Protein AF-A0A7Y5DIJ7-F1 (afdb_monomer_lite)

Structure (mmCIF, N/CA/C/O backbone):
data_AF-A0A7Y5DIJ7-F1
#
_entry.id   AF-A0A7Y5DIJ7-F1
#
loop_
_atom_site.group_PDB
_atom_site.id
_atom_site.type_symbol
_atom_site.label_atom_id
_atom_site.label_alt_id
_atom_site.label_comp_id
_atom_site.label_asym_id
_atom_site.label_entity_id
_atom_site.label_seq_id
_atom_site.pdbx_PDB_ins_code
_atom_site.Cartn_x
_atom_site.Cartn_y
_atom_site.Cartn_z
_atom_site.occupancy
_atom_site.B_iso_or_equiv
_atom_site.auth_seq_id
_atom_site.auth_com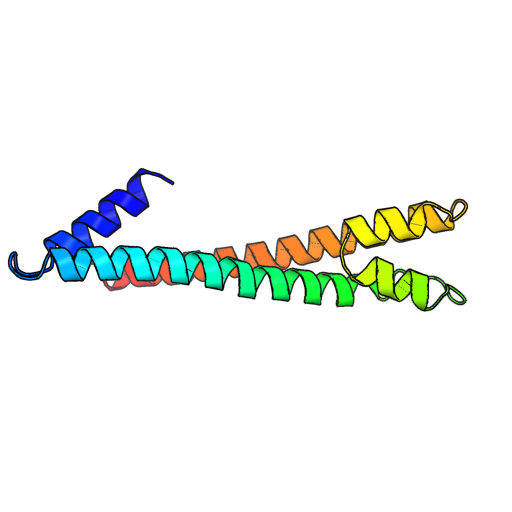p_id
_atom_site.auth_asym_id
_atom_site.auth_atom_id
_atom_site.pdbx_PDB_model_num
ATOM 1 N N . MET A 1 1 ? -7.142 13.620 12.202 1.00 52.19 1 MET A N 1
ATOM 2 C CA . MET A 1 1 ? -7.114 12.289 12.848 1.00 52.19 1 MET A CA 1
ATOM 3 C C . MET A 1 1 ? -7.395 12.337 14.356 1.00 52.19 1 MET A C 1
ATOM 5 O O . MET A 1 1 ? -8.026 11.411 14.838 1.00 52.19 1 MET A O 1
ATOM 9 N N . ALA A 1 2 ? -7.033 13.404 15.089 1.00 57.38 2 ALA A N 1
ATOM 10 C CA . ALA A 1 2 ? -7.174 13.476 16.554 1.00 57.38 2 ALA A CA 1
ATOM 11 C C . ALA A 1 2 ? -8.593 13.288 17.160 1.00 57.38 2 ALA A C 1
ATOM 13 O O . ALA A 1 2 ? -8.702 12.512 18.102 1.00 57.38 2 ALA A O 1
ATOM 14 N N . PRO A 1 3 ? -9.694 13.900 16.669 1.00 72.50 3 PRO A N 1
ATOM 15 C CA . PRO A 1 3 ? -10.961 13.832 17.410 1.00 72.50 3 PRO A CA 1
ATOM 16 C C . PRO A 1 3 ? -11.636 12.452 17.365 1.00 72.50 3 PRO A C 1
ATOM 18 O O . PRO A 1 3 ? -12.276 12.061 18.331 1.00 72.50 3 PRO A O 1
ATOM 21 N N . ILE A 1 4 ? -11.481 11.683 16.280 1.00 77.88 4 ILE A N 1
ATOM 22 C CA . ILE A 1 4 ? -12.173 10.389 16.123 1.00 77.88 4 ILE A CA 1
ATOM 23 C C . ILE A 1 4 ? -11.591 9.327 17.059 1.00 77.88 4 ILE A C 1
ATOM 25 O O . ILE A 1 4 ? -12.348 8.611 17.706 1.00 77.88 4 ILE A O 1
ATOM 29 N N . PHE A 1 5 ? -10.261 9.230 17.143 1.00 78.69 5 PHE A N 1
ATOM 30 C CA . PHE A 1 5 ? -9.598 8.225 17.979 1.00 78.69 5 PHE A CA 1
ATOM 31 C C . PHE A 1 5 ? -9.879 8.451 19.466 1.00 78.69 5 PHE A C 1
ATOM 33 O O . PHE A 1 5 ? -10.215 7.506 20.180 1.00 78.69 5 PHE A O 1
ATOM 40 N N . THR A 1 6 ? -9.798 9.705 19.916 1.00 83.44 6 THR A N 1
ATOM 41 C CA . THR A 1 6 ? -10.089 10.076 21.305 1.00 83.44 6 THR A CA 1
ATOM 42 C C . THR A 1 6 ? -11.545 9.787 21.659 1.00 83.44 6 THR A C 1
ATOM 44 O O . THR A 1 6 ? -11.795 9.048 22.605 1.00 83.44 6 THR A O 1
ATOM 47 N N . VAL A 1 7 ? -12.499 10.261 20.851 1.00 85.00 7 VAL A N 1
ATOM 48 C CA . VAL A 1 7 ? -13.935 10.054 21.107 1.00 85.00 7 VAL A CA 1
ATOM 49 C C . VAL A 1 7 ? -14.311 8.567 21.065 1.00 85.00 7 VAL A C 1
ATOM 51 O O . VAL A 1 7 ? -15.089 8.103 21.894 1.00 85.00 7 VAL A O 1
ATOM 54 N N . ALA A 1 8 ? -13.738 7.784 20.144 1.00 84.56 8 ALA A N 1
ATOM 55 C CA . ALA A 1 8 ? -13.967 6.339 20.093 1.00 84.56 8 ALA A CA 1
ATOM 56 C C . ALA A 1 8 ? -13.439 5.628 21.347 1.00 84.56 8 ALA A C 1
ATOM 58 O O . ALA A 1 8 ? -14.136 4.791 21.918 1.00 84.56 8 ALA A O 1
ATOM 59 N N . THR A 1 9 ? -12.238 5.989 21.798 1.00 86.94 9 THR A N 1
ATOM 60 C CA . THR A 1 9 ? -11.614 5.396 22.988 1.00 86.94 9 THR A CA 1
ATOM 61 C C . THR A 1 9 ? -12.410 5.736 24.248 1.00 86.94 9 THR A C 1
ATOM 63 O O . THR A 1 9 ? -12.688 4.850 25.054 1.00 86.94 9 THR A O 1
ATOM 66 N N . GLU A 1 10 ? -12.859 6.985 24.389 1.00 87.38 10 GLU A N 1
ATOM 67 C CA . GLU A 1 10 ? -13.734 7.414 25.485 1.00 87.38 10 GLU A CA 1
ATOM 68 C C . GLU A 1 10 ? -15.067 6.658 25.489 1.00 87.38 10 GLU A C 1
ATOM 70 O O . GLU A 1 10 ? -15.500 6.200 26.544 1.00 87.38 10 GLU A O 1
ATOM 75 N N . MET A 1 11 ? -15.694 6.457 24.323 1.00 86.50 11 MET A N 1
ATOM 76 C CA . MET A 1 11 ? -16.921 5.657 24.224 1.00 86.50 11 MET A CA 1
ATOM 77 C C . MET A 1 11 ? -16.695 4.191 24.615 1.00 86.50 11 MET A C 1
ATOM 79 O O . MET A 1 11 ? -17.530 3.614 25.310 1.00 86.50 11 MET A O 1
ATOM 83 N N . ILE A 1 12 ? -15.576 3.583 24.202 1.00 87.00 12 ILE A N 1
ATOM 84 C CA . ILE A 1 12 ? -15.240 2.195 24.555 1.00 87.00 12 ILE A CA 1
ATOM 85 C C . ILE A 1 12 ? -15.050 2.071 26.069 1.00 87.00 12 ILE A C 1
ATOM 87 O O . ILE A 1 12 ? -15.721 1.255 26.703 1.00 87.00 12 ILE A O 1
ATOM 91 N N . ILE A 1 13 ? -14.188 2.904 26.658 1.00 90.06 13 ILE A N 1
ATOM 92 C CA . ILE A 1 13 ? -13.879 2.861 28.094 1.00 90.06 13 ILE A CA 1
ATOM 93 C C . ILE A 1 13 ? -15.121 3.210 28.925 1.00 90.06 13 ILE A C 1
ATOM 95 O O . ILE A 1 13 ? -15.430 2.504 29.882 1.00 90.06 13 ILE A O 1
ATOM 99 N N . GLY A 1 14 ? -15.869 4.245 28.532 1.00 86.38 14 GLY A N 1
ATOM 100 C CA . GLY A 1 14 ? -17.074 4.704 29.227 1.00 86.38 14 GLY A CA 1
ATOM 101 C C . GLY A 1 14 ? -18.258 3.735 29.159 1.00 86.38 14 GLY A C 1
ATOM 102 O O . GLY A 1 14 ? -19.176 3.838 29.968 1.00 86.38 14 GLY A O 1
ATOM 103 N N . SER A 1 15 ? -18.245 2.777 28.226 1.00 86.62 15 SER A N 1
ATOM 104 C CA . SER A 1 15 ? -19.269 1.727 28.126 1.00 86.62 15 SER A CA 1
ATOM 105 C C . SER A 1 15 ? -19.026 0.524 29.051 1.00 86.62 15 SER A C 1
ATOM 107 O O . SER A 1 15 ? -19.931 -0.292 29.244 1.00 86.62 15 SER A O 1
ATOM 109 N N . ALA A 1 16 ? -17.826 0.399 29.629 1.00 88.38 16 ALA A N 1
ATOM 110 C CA . ALA A 1 16 ? -17.462 -0.691 30.530 1.00 88.38 16 ALA A CA 1
ATOM 111 C C . ALA A 1 16 ? -17.736 -0.329 32.008 1.00 8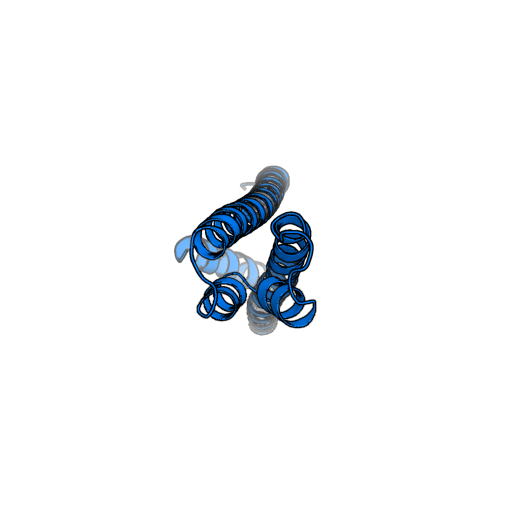8.38 16 ALA A C 1
ATOM 113 O O . ALA A 1 16 ? -17.605 0.835 32.388 1.00 88.38 16 ALA A O 1
ATOM 114 N N . PRO A 1 17 ? -18.065 -1.309 32.880 1.00 88.81 17 PRO A N 1
ATOM 115 C CA . PRO A 1 17 ? -18.114 -1.084 34.326 1.00 88.81 17 PRO A CA 1
ATOM 116 C C . PRO A 1 17 ? -16.781 -0.520 34.854 1.00 88.81 17 PRO A C 1
ATOM 118 O O . PRO A 1 17 ? -15.729 -0.931 34.344 1.00 88.81 17 PRO A O 1
ATOM 121 N N . PRO A 1 18 ? -16.783 0.352 35.883 1.00 86.00 18 PRO A N 1
ATOM 122 C CA . PRO A 1 18 ? -15.571 1.002 36.392 1.00 86.00 18 PRO A CA 1
ATOM 123 C C . PRO A 1 18 ? -14.454 0.019 36.755 1.00 86.00 18 PRO A C 1
ATOM 125 O O . PRO A 1 18 ? -13.282 0.272 36.484 1.00 86.00 18 PRO A O 1
ATOM 128 N N . GLU A 1 19 ? -14.814 -1.150 37.287 1.00 91.94 19 GLU A N 1
ATOM 129 C CA . GLU A 1 19 ? -13.872 -2.190 37.706 1.00 91.94 19 GLU A CA 1
ATOM 130 C C . GLU A 1 19 ? -13.155 -2.859 36.517 1.00 91.94 19 GLU A C 1
ATOM 132 O O . GLU A 1 19 ? -12.151 -3.542 36.705 1.00 91.94 19 GLU A O 1
ATOM 137 N N . ARG A 1 20 ? -13.658 -2.679 35.284 1.00 90.50 20 ARG A N 1
ATOM 138 C CA . ARG A 1 20 ? -13.115 -3.248 34.035 1.00 90.50 20 ARG A CA 1
ATOM 139 C C . ARG A 1 20 ? -12.624 -2.198 33.037 1.00 90.50 20 ARG A C 1
ATOM 141 O O . ARG A 1 20 ? -12.176 -2.571 31.952 1.00 90.50 20 ARG A O 1
ATOM 148 N N . ALA A 1 21 ? -12.660 -0.913 33.387 1.00 89.25 21 ALA A N 1
ATOM 149 C CA . ALA A 1 21 ? -12.231 0.177 32.509 1.00 89.25 21 ALA A CA 1
ATOM 150 C C . ALA A 1 21 ? -10.777 0.003 32.026 1.00 89.25 21 ALA A C 1
ATOM 152 O O . ALA A 1 21 ? -10.488 0.201 30.848 1.00 89.25 21 ALA A O 1
ATOM 153 N N . GLY A 1 22 ? -9.878 -0.460 32.906 1.00 90.62 22 GLY A N 1
ATOM 15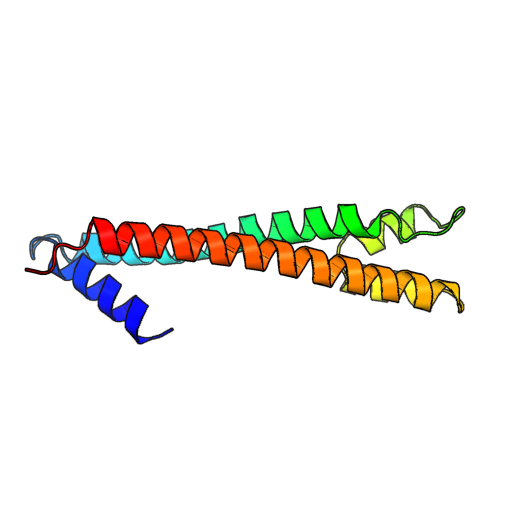4 C CA . GLY A 1 22 ? -8.484 -0.748 32.549 1.00 90.62 22 GLY A CA 1
ATOM 155 C C . GLY A 1 22 ? -8.342 -1.866 31.509 1.00 90.62 22 GLY A C 1
ATOM 156 O O . GLY A 1 22 ? -7.566 -1.740 30.565 1.00 90.62 22 GLY A O 1
ATOM 157 N N . SER A 1 23 ? -9.138 -2.935 31.624 1.00 92.88 23 SER A N 1
ATOM 158 C CA . SER A 1 23 ? -9.166 -4.008 30.621 1.00 92.88 23 SER A CA 1
ATOM 159 C C . SER A 1 23 ? -9.730 -3.523 29.282 1.00 92.88 23 SER A C 1
ATOM 161 O O . SER A 1 23 ? -9.192 -3.878 28.237 1.00 92.88 23 SER A O 1
ATOM 163 N N . ALA A 1 24 ? -10.774 -2.686 29.301 1.00 90.38 24 ALA A N 1
ATOM 164 C CA . ALA A 1 24 ? -11.343 -2.091 28.091 1.00 90.38 24 ALA A CA 1
ATOM 165 C C . ALA A 1 24 ? -10.339 -1.170 27.373 1.00 90.38 24 ALA A C 1
ATOM 167 O O . ALA A 1 24 ? -10.206 -1.245 26.152 1.00 90.38 24 ALA A O 1
ATOM 168 N N . ALA A 1 25 ? -9.585 -0.362 28.126 1.00 89.88 25 ALA A N 1
ATOM 169 C CA . ALA A 1 25 ? -8.530 0.495 27.588 1.00 89.88 25 ALA A CA 1
ATOM 170 C C . ALA A 1 25 ? -7.411 -0.325 26.923 1.00 89.88 25 ALA A C 1
ATOM 172 O O . ALA A 1 25 ? -7.097 -0.097 25.755 1.00 89.88 25 ALA A O 1
ATOM 173 N N . ALA A 1 26 ? -6.880 -1.336 27.622 1.00 92.56 26 ALA A N 1
ATOM 174 C CA . ALA A 1 26 ? -5.821 -2.200 27.094 1.00 92.56 26 ALA A CA 1
ATOM 175 C C . ALA A 1 26 ? -6.252 -2.949 25.819 1.00 92.56 26 ALA A C 1
ATOM 177 O O . ALA A 1 26 ? -5.475 -3.088 24.870 1.00 92.56 26 ALA A O 1
ATOM 178 N N . MET A 1 27 ? -7.508 -3.407 25.765 1.00 93.00 27 MET A N 1
ATOM 179 C CA . MET A 1 27 ? -8.069 -4.011 24.556 1.00 93.00 27 MET A CA 1
ATOM 180 C C . MET A 1 27 ? -8.178 -3.007 23.407 1.00 93.00 27 MET A C 1
ATOM 182 O O . MET A 1 27 ? -7.832 -3.360 22.282 1.00 93.00 27 MET A O 1
ATOM 186 N N . SER A 1 28 ? -8.633 -1.778 23.670 1.00 90.38 28 SER A N 1
ATOM 187 C CA . SER A 1 28 ? -8.753 -0.726 22.653 1.00 90.38 28 SER A CA 1
ATOM 188 C C . SER A 1 28 ? -7.399 -0.389 22.028 1.00 90.38 28 SER A C 1
ATOM 190 O O . SER A 1 28 ? -7.286 -0.316 20.806 1.00 90.38 28 SER A O 1
ATOM 192 N N . GLU A 1 29 ? -6.363 -0.250 22.855 1.00 90.94 29 GLU A N 1
ATOM 193 C CA . GLU A 1 29 ? -4.998 0.024 22.400 1.00 90.94 29 GLU A CA 1
ATOM 194 C C . GLU A 1 29 ? -4.439 -1.142 21.575 1.00 90.94 29 GLU A C 1
ATOM 196 O O . GLU A 1 29 ? -4.011 -0.950 20.438 1.00 90.94 29 GLU A O 1
ATOM 201 N N . THR A 1 30 ? -4.568 -2.377 22.076 1.00 93.31 30 THR A N 1
ATOM 202 C CA . THR A 1 30 ? -4.130 -3.580 21.347 1.00 93.31 30 THR A CA 1
ATOM 203 C C . THR A 1 30 ? -4.839 -3.715 19.999 1.00 93.31 30 THR A C 1
ATOM 205 O O . THR A 1 30 ? -4.204 -4.025 18.994 1.00 93.31 30 THR A O 1
ATOM 208 N N . CYS A 1 31 ? -6.153 -3.475 19.952 1.00 91.62 31 CYS A N 1
ATOM 209 C CA . CYS A 1 31 ? -6.922 -3.532 18.710 1.00 91.62 31 CYS A CA 1
ATOM 210 C C . CYS A 1 31 ? -6.505 -2.432 17.728 1.00 91.62 31 CYS A C 1
ATOM 212 O O . CYS A 1 31 ? -6.461 -2.690 16.526 1.00 91.62 31 CYS A O 1
ATOM 214 N N . GLY A 1 32 ? -6.198 -1.230 18.222 1.00 90.31 32 GLY A N 1
ATOM 215 C CA . GLY A 1 32 ? -5.716 -0.116 17.408 1.00 90.31 32 GLY A CA 1
ATOM 216 C C . GLY A 1 32 ? -4.375 -0.425 16.749 1.00 90.31 32 GLY A C 1
ATOM 217 O O . GLY A 1 32 ? -4.264 -0.355 15.524 1.00 90.31 32 GLY A O 1
ATOM 218 N N . GLU A 1 33 ? -3.391 -0.844 17.544 1.00 93.69 33 GLU A N 1
ATOM 219 C CA . GLU A 1 33 ? -2.053 -1.203 17.060 1.00 93.69 33 GLU A CA 1
ATOM 220 C C . GLU A 1 33 ? -2.096 -2.405 16.109 1.00 93.69 33 GLU A C 1
ATOM 222 O O . GLU A 1 33 ? -1.556 -2.360 15.001 1.00 93.69 33 GLU A O 1
ATOM 227 N N . LEU A 1 34 ? -2.812 -3.469 16.493 1.00 95.44 34 LEU A N 1
ATOM 228 C CA . LEU A 1 34 ? -2.971 -4.659 15.658 1.00 95.44 34 LEU A CA 1
ATOM 229 C C . LEU A 1 34 ? -3.692 -4.332 14.346 1.00 95.44 34 LEU A C 1
ATOM 231 O O . LEU A 1 34 ? -3.270 -4.781 13.281 1.00 95.44 34 LEU A O 1
ATOM 235 N N . GLY A 1 35 ? -4.765 -3.543 14.406 1.00 92.56 35 GLY A N 1
ATOM 236 C CA . GLY A 1 35 ? -5.516 -3.116 13.229 1.00 92.56 35 GLY A CA 1
ATOM 237 C C . GLY A 1 35 ? -4.668 -2.271 12.280 1.00 92.56 35 GLY A C 1
ATOM 238 O O . GLY A 1 35 ? -4.689 -2.503 11.071 1.00 92.56 35 GLY A O 1
ATOM 239 N N . GLY A 1 36 ? -3.875 -1.342 12.821 1.00 92.12 36 GLY A N 1
ATOM 240 C CA . GLY A 1 36 ? -2.926 -0.540 12.051 1.00 92.12 36 GLY A CA 1
ATOM 241 C C . GLY A 1 36 ? -1.866 -1.402 11.363 1.00 92.12 36 GLY A C 1
ATOM 242 O O . GLY A 1 36 ? -1.688 -1.310 10.147 1.00 92.12 36 GLY A O 1
ATOM 243 N N . ALA A 1 37 ? -1.219 -2.296 12.116 1.00 96.19 37 ALA A N 1
ATOM 244 C CA . ALA A 1 37 ? -0.200 -3.204 11.595 1.00 96.19 37 ALA A CA 1
ATOM 245 C C . ALA A 1 37 ? -0.751 -4.137 10.502 1.00 96.19 37 ALA A C 1
ATOM 247 O O . ALA A 1 37 ? -0.144 -4.274 9.437 1.00 96.19 37 ALA A O 1
ATOM 248 N N . LEU A 1 38 ? -1.926 -4.736 10.724 1.00 95.75 38 LEU A N 1
ATOM 249 C CA . LEU A 1 38 ? -2.598 -5.575 9.729 1.00 95.75 38 LEU A CA 1
ATOM 250 C C . LEU A 1 38 ? -2.984 -4.779 8.480 1.00 95.75 38 LEU A C 1
ATOM 252 O O . LEU A 1 38 ? -2.794 -5.269 7.369 1.00 95.75 38 LEU A O 1
ATOM 256 N N . GLY A 1 39 ? -3.483 -3.551 8.639 1.00 94.44 39 GLY A N 1
ATOM 257 C CA . GLY A 1 39 ? -3.809 -2.672 7.519 1.00 94.44 39 GLY A CA 1
ATOM 258 C C . GLY A 1 39 ? -2.593 -2.395 6.634 1.00 94.44 39 GLY A C 1
ATOM 259 O O . GLY A 1 39 ? -2.669 -2.571 5.418 1.00 94.44 39 GLY A O 1
ATOM 260 N N . ILE A 1 40 ? -1.457 -2.042 7.245 1.00 94.75 40 ILE A N 1
ATOM 261 C CA . ILE A 1 40 ? -0.187 -1.818 6.538 1.00 94.75 40 ILE A CA 1
ATOM 262 C C . ILE A 1 40 ? 0.259 -3.096 5.820 1.00 94.75 40 ILE A C 1
ATOM 264 O O . ILE A 1 40 ? 0.576 -3.054 4.632 1.00 94.75 40 ILE A O 1
ATOM 268 N N . ALA A 1 41 ? 0.250 -4.237 6.514 1.00 96.62 41 ALA A N 1
ATOM 269 C CA . ALA A 1 41 ? 0.718 -5.502 5.961 1.00 96.62 41 ALA A CA 1
ATOM 270 C C . ALA A 1 41 ? -0.143 -5.976 4.782 1.00 96.62 41 ALA A C 1
ATOM 272 O O . ALA A 1 41 ? 0.393 -6.321 3.728 1.00 96.62 41 ALA A O 1
ATOM 273 N N . ILE A 1 42 ? -1.471 -5.972 4.931 1.00 96.44 42 ILE A N 1
ATOM 274 C CA . ILE A 1 42 ? -2.404 -6.478 3.916 1.00 96.44 42 ILE A CA 1
ATOM 275 C C . ILE A 1 42 ? -2.436 -5.542 2.707 1.00 96.44 42 ILE A C 1
ATOM 277 O O . ILE A 1 42 ? -2.218 -5.990 1.580 1.00 96.44 42 ILE A O 1
ATOM 281 N N . LEU A 1 43 ? -2.683 -4.245 2.920 1.00 95.69 43 LEU A N 1
ATOM 282 C CA . LEU A 1 43 ? -2.806 -3.290 1.816 1.00 95.69 43 LEU A CA 1
ATOM 283 C C . LEU A 1 43 ? -1.459 -3.046 1.130 1.00 95.69 43 LEU A C 1
ATOM 285 O O . LEU A 1 43 ? -1.416 -2.943 -0.094 1.00 95.69 43 LEU A O 1
ATOM 289 N N . GLY A 1 44 ? -0.359 -3.021 1.888 1.00 94.75 44 GLY A N 1
ATOM 290 C CA . GLY A 1 44 ? 0.992 -2.926 1.337 1.00 94.75 44 GLY A CA 1
ATOM 291 C C . GLY A 1 44 ? 1.351 -4.138 0.475 1.00 94.75 44 GLY A C 1
ATOM 292 O O . GLY A 1 44 ? 1.784 -3.971 -0.666 1.00 94.75 44 GLY A O 1
ATOM 293 N N . SER A 1 45 ? 1.093 -5.356 0.967 1.00 96.19 45 SER A N 1
ATOM 294 C CA . SER A 1 45 ? 1.328 -6.590 0.198 1.00 96.19 45 SER A CA 1
ATOM 295 C C . SER A 1 45 ? 0.493 -6.631 -1.079 1.00 96.19 45 SER A C 1
ATOM 297 O O . SER A 1 45 ? 1.006 -6.973 -2.145 1.00 96.19 45 SER A O 1
ATOM 299 N N . LEU A 1 46 ? -0.781 -6.236 -0.996 1.00 97.06 46 LEU A N 1
ATOM 300 C CA . LEU A 1 46 ? -1.660 -6.153 -2.158 1.00 97.06 46 LEU A CA 1
ATOM 301 C C . LEU A 1 46 ? -1.171 -5.101 -3.164 1.00 97.06 46 LEU A C 1
ATOM 303 O O . LEU A 1 46 ? -1.168 -5.362 -4.365 1.00 97.06 46 LEU A O 1
ATOM 307 N N . GLY A 1 47 ? -0.712 -3.940 -2.692 1.00 96.81 47 GLY A N 1
ATOM 308 C CA . GLY A 1 47 ? -0.156 -2.887 -3.540 1.00 96.81 47 GLY A CA 1
ATOM 309 C C . GLY A 1 47 ? 1.076 -3.359 -4.314 1.00 96.81 47 GLY A C 1
ATOM 310 O O . GLY A 1 47 ? 1.146 -3.175 -5.528 1.00 96.81 47 GLY A O 1
ATOM 311 N N . ILE A 1 48 ? 2.003 -4.047 -3.640 1.00 96.19 48 ILE A N 1
ATOM 312 C CA . ILE A 1 48 ? 3.191 -4.642 -4.274 1.00 96.19 48 ILE A CA 1
ATOM 313 C C . ILE A 1 48 ? 2.787 -5.728 -5.279 1.00 96.19 48 ILE A C 1
ATOM 315 O O . ILE A 1 48 ? 3.320 -5.769 -6.386 1.00 96.19 48 ILE A O 1
ATOM 319 N N . MET A 1 49 ? 1.830 -6.595 -4.933 1.00 97.25 49 MET A N 1
ATOM 320 C CA . MET A 1 49 ? 1.320 -7.627 -5.842 1.00 97.25 49 MET A CA 1
ATOM 321 C C . MET A 1 49 ? 0.728 -7.018 -7.121 1.00 97.25 49 MET A C 1
ATOM 323 O O . MET A 1 49 ? 1.038 -7.478 -8.220 1.00 97.25 49 MET A O 1
ATOM 327 N N . LEU A 1 50 ? -0.094 -5.973 -6.990 1.00 97.56 50 LEU A N 1
ATOM 328 C CA . LEU A 1 50 ? -0.695 -5.272 -8.125 1.00 97.56 50 LEU A CA 1
ATOM 329 C C . LEU A 1 50 ? 0.363 -4.574 -8.979 1.00 97.56 50 LEU A C 1
ATOM 331 O O . LEU A 1 50 ? 0.342 -4.719 -10.197 1.00 97.56 50 LEU A O 1
ATOM 335 N N . TYR A 1 51 ? 1.318 -3.878 -8.360 1.00 98.06 51 TYR A N 1
ATOM 336 C CA . TYR A 1 51 ? 2.436 -3.260 -9.073 1.00 98.06 51 TYR A CA 1
ATOM 337 C C . TYR A 1 51 ? 3.222 -4.293 -9.894 1.00 98.06 51 TYR A C 1
ATOM 339 O O . TYR A 1 51 ? 3.420 -4.107 -11.093 1.00 98.06 51 TYR A O 1
ATOM 347 N N . ARG A 1 52 ? 3.593 -5.423 -9.274 1.00 96.94 52 ARG A N 1
ATOM 348 C CA . ARG A 1 52 ? 4.300 -6.543 -9.921 1.00 96.94 52 ARG A CA 1
ATOM 349 C C . ARG A 1 52 ? 3.567 -7.088 -11.137 1.00 96.94 52 ARG A C 1
ATOM 351 O O . ARG A 1 52 ? 4.213 -7.455 -12.117 1.00 96.94 52 ARG A O 1
ATOM 358 N N . TYR A 1 53 ? 2.244 -7.191 -11.037 1.00 96.44 53 TYR A N 1
ATOM 359 C CA . TYR A 1 53 ? 1.389 -7.659 -12.119 1.00 96.44 53 TYR A CA 1
ATOM 360 C C . TYR A 1 53 ? 1.325 -6.633 -13.256 1.00 96.44 53 TYR A C 1
ATOM 362 O O . TYR A 1 53 ? 1.536 -6.987 -14.408 1.00 96.44 53 TYR A O 1
ATOM 370 N N . LEU A 1 54 ? 1.109 -5.357 -12.932 1.00 96.56 54 LEU A N 1
ATOM 371 C CA . LEU A 1 54 ? 0.928 -4.286 -13.914 1.00 96.56 54 LEU A CA 1
ATOM 372 C C . LEU A 1 54 ? 2.213 -3.931 -14.675 1.00 96.56 54 LEU A C 1
ATOM 374 O O . LEU A 1 54 ? 2.152 -3.632 -15.862 1.00 96.56 54 LEU A O 1
ATOM 378 N N . ILE A 1 55 ? 3.377 -3.977 -14.022 1.00 96.19 55 ILE A N 1
ATOM 379 C CA . ILE A 1 55 ? 4.659 -3.693 -14.685 1.00 96.19 55 ILE A CA 1
ATOM 380 C C . ILE A 1 55 ? 5.160 -4.871 -15.536 1.00 96.19 55 ILE A C 1
ATOM 382 O O . ILE A 1 55 ? 6.118 -4.718 -16.284 1.00 96.19 55 ILE A O 1
ATOM 386 N N . ALA A 1 56 ? 4.554 -6.060 -15.445 1.00 92.69 56 ALA A N 1
ATOM 387 C CA . ALA A 1 56 ? 5.036 -7.237 -16.169 1.00 92.69 56 ALA A CA 1
ATOM 388 C C . ALA A 1 56 ? 5.073 -7.037 -17.694 1.00 92.69 56 ALA A C 1
ATOM 390 O O . ALA A 1 56 ? 5.991 -7.549 -18.329 1.00 92.69 56 ALA A O 1
ATOM 391 N N . ASP A 1 57 ? 4.149 -6.238 -18.229 1.00 89.31 57 ASP A N 1
ATOM 392 C CA . ASP A 1 57 ? 4.031 -5.934 -19.660 1.00 89.31 57 ASP A CA 1
ATOM 393 C C . ASP A 1 57 ? 4.853 -4.698 -20.084 1.00 89.31 57 ASP A C 1
ATOM 395 O O . ASP A 1 57 ? 4.808 -4.275 -21.237 1.00 89.31 57 ASP A O 1
ATOM 399 N N . ALA A 1 58 ? 5.599 -4.084 -19.158 1.00 90.81 58 ALA A N 1
ATOM 400 C CA . ALA A 1 58 ? 6.412 -2.898 -19.428 1.00 90.81 58 ALA A CA 1
ATOM 401 C C . ALA A 1 58 ? 7.768 -3.220 -20.076 1.00 90.81 58 ALA A C 1
ATOM 403 O O . ALA A 1 58 ? 8.453 -2.310 -20.545 1.00 90.81 58 ALA A O 1
ATOM 404 N N . PHE A 1 59 ? 8.191 -4.485 -20.047 1.00 93.25 59 PHE A N 1
ATOM 405 C CA . PHE A 1 59 ? 9.545 -4.881 -20.415 1.00 93.25 59 PHE A CA 1
ATOM 406 C C . PHE A 1 59 ? 9.635 -5.281 -21.895 1.00 93.25 59 PHE A C 1
ATOM 408 O O . PHE A 1 59 ? 8.883 -6.153 -22.327 1.00 93.25 59 PHE A O 1
ATOM 415 N N . PRO A 1 60 ? 10.563 -4.692 -22.672 1.00 90.44 60 PRO A N 1
ATOM 416 C CA . PRO A 1 60 ? 10.838 -5.121 -24.039 1.00 90.44 60 PRO A CA 1
ATOM 417 C C . PRO A 1 60 ? 11.358 -6.559 -24.120 1.00 90.44 60 PRO A C 1
ATOM 419 O O . PRO A 1 60 ? 12.057 -7.038 -23.219 1.00 90.44 60 PRO A O 1
ATOM 422 N N . ASP A 1 61 ? 11.109 -7.200 -25.261 1.00 88.12 61 ASP A N 1
ATOM 423 C CA . ASP A 1 61 ? 11.680 -8.505 -25.580 1.00 88.12 61 ASP A CA 1
ATOM 424 C C . ASP A 1 61 ? 13.215 -8.471 -25.518 1.00 88.12 61 ASP A C 1
ATOM 426 O O . ASP A 1 61 ? 13.867 -7.538 -25.991 1.00 88.12 61 ASP A O 1
ATOM 430 N N . GLY A 1 62 ? 13.806 -9.508 -24.923 1.00 86.19 62 GLY A N 1
ATOM 431 C CA . GLY A 1 62 ? 15.259 -9.627 -24.769 1.00 86.19 62 GLY A CA 1
ATOM 432 C C . GLY A 1 62 ? 15.848 -8.894 -23.559 1.00 86.19 62 GLY A C 1
ATOM 433 O O . GLY A 1 62 ? 17.061 -8.956 -23.354 1.00 86.19 62 GLY A O 1
ATOM 434 N N . MET A 1 63 ? 15.029 -8.243 -22.723 1.00 91.00 63 MET A N 1
ATOM 435 C CA . MET A 1 63 ? 15.499 -7.714 -21.442 1.00 91.00 63 MET A CA 1
ATOM 436 C C . MET A 1 63 ? 15.951 -8.845 -20.505 1.00 91.00 63 MET A C 1
ATOM 438 O O . MET A 1 63 ? 15.324 -9.901 -20.424 1.00 91.00 63 MET A O 1
ATOM 442 N N . SER A 1 64 ? 17.040 -8.613 -19.763 1.00 93.12 64 SER A N 1
ATOM 443 C CA . SER A 1 64 ? 17.540 -9.573 -18.773 1.00 93.12 64 SER A CA 1
ATOM 444 C C . SER A 1 64 ? 16.472 -9.910 -17.729 1.00 93.12 64 SER A C 1
ATOM 446 O O . SER A 1 64 ? 15.863 -9.020 -17.129 1.00 93.12 64 SER A O 1
ATOM 448 N N . ALA A 1 65 ? 16.299 -11.207 -17.458 1.00 93.19 65 ALA A N 1
ATOM 449 C CA . ALA A 1 65 ? 15.388 -11.702 -16.430 1.00 93.19 65 ALA A CA 1
ATOM 450 C C . ALA A 1 65 ? 15.711 -11.149 -15.034 1.00 93.19 65 ALA A C 1
ATOM 452 O O . ALA A 1 65 ? 14.798 -10.906 -14.250 1.00 93.19 65 AL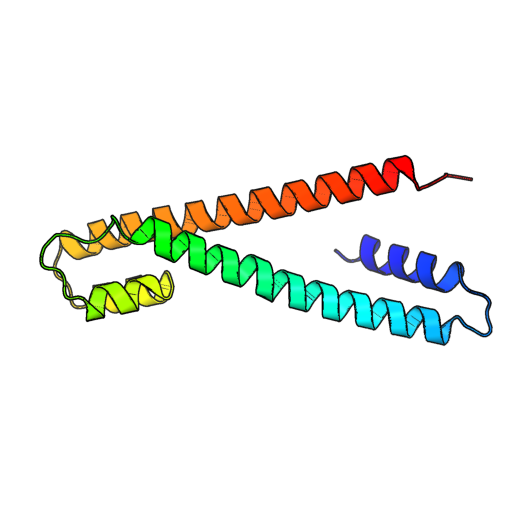A A O 1
ATOM 453 N N . GLU A 1 66 ? 16.988 -10.902 -14.743 1.00 93.44 66 GLU A N 1
ATOM 454 C CA . GLU A 1 66 ? 17.439 -10.340 -13.468 1.00 93.44 66 GLU A CA 1
ATOM 455 C C . GLU A 1 66 ? 16.994 -8.881 -13.304 1.00 93.44 66 GLU A C 1
ATOM 457 O O . GLU A 1 66 ? 16.432 -8.513 -12.273 1.00 93.44 66 GLU A O 1
ATOM 462 N N . VAL A 1 67 ? 17.145 -8.070 -14.357 1.00 93.06 67 VAL A N 1
ATOM 463 C CA . VAL A 1 67 ? 16.691 -6.668 -14.383 1.00 93.06 67 VAL A CA 1
ATOM 464 C C . VAL A 1 67 ? 15.172 -6.597 -14.226 1.00 93.06 67 VAL A C 1
ATOM 466 O O . VAL A 1 67 ? 14.670 -5.819 -13.416 1.00 93.06 67 VAL A O 1
ATOM 469 N N . MET A 1 68 ? 14.435 -7.452 -14.943 1.00 95.00 68 MET A N 1
ATOM 470 C CA . MET A 1 68 ? 12.976 -7.535 -14.819 1.00 95.00 68 MET A CA 1
ATOM 471 C C . MET A 1 68 ? 12.537 -7.980 -13.419 1.00 95.00 68 MET A C 1
ATOM 473 O O . MET A 1 68 ? 11.564 -7.453 -12.880 1.00 95.00 68 MET A O 1
ATOM 477 N N . ALA A 1 69 ? 13.233 -8.949 -12.817 1.00 94.62 69 ALA A N 1
ATOM 478 C CA . ALA A 1 69 ? 12.929 -9.429 -11.473 1.00 94.62 69 ALA A CA 1
ATOM 479 C C . ALA A 1 69 ? 13.155 -8.337 -10.419 1.00 94.62 69 ALA A C 1
ATOM 481 O O . ALA A 1 69 ? 12.283 -8.132 -9.575 1.00 94.62 69 ALA A O 1
ATOM 482 N N . HIS A 1 70 ? 14.266 -7.598 -10.509 1.00 94.81 70 HIS A N 1
ATOM 483 C CA . HIS A 1 70 ? 14.542 -6.458 -9.634 1.00 94.81 70 HIS A CA 1
ATOM 484 C C . HIS A 1 70 ? 13.515 -5.337 -9.806 1.00 94.81 70 HIS A C 1
ATOM 486 O O . HIS A 1 70 ? 12.947 -4.876 -8.820 1.00 94.81 70 HIS A O 1
ATOM 492 N N . ALA A 1 71 ? 13.199 -4.948 -11.044 1.00 95.94 71 ALA A N 1
ATOM 493 C CA . ALA A 1 71 ? 12.238 -3.877 -11.315 1.00 95.94 71 ALA A CA 1
ATOM 494 C C . ALA A 1 71 ? 10.821 -4.177 -10.792 1.00 95.94 71 ALA A C 1
ATOM 496 O O . ALA A 1 71 ? 10.065 -3.267 -10.448 1.00 95.94 71 ALA A O 1
ATOM 497 N N . LYS A 1 72 ? 10.459 -5.460 -10.688 1.00 96.44 72 LYS A N 1
ATOM 498 C CA . LYS A 1 72 ? 9.182 -5.903 -10.117 1.00 96.44 72 LYS A CA 1
ATOM 499 C C . LYS A 1 72 ? 9.110 -5.744 -8.590 1.00 96.44 72 LYS A C 1
ATOM 501 O O . LYS A 1 72 ? 8.005 -5.751 -8.062 1.00 96.44 72 LYS A O 1
ATOM 506 N N . LEU A 1 73 ? 10.218 -5.593 -7.860 1.00 95.31 73 LEU A N 1
ATOM 507 C CA . LEU A 1 73 ? 10.192 -5.525 -6.388 1.00 95.31 73 LEU A CA 1
ATOM 508 C C . LEU A 1 73 ? 9.487 -4.266 -5.862 1.00 95.31 73 LEU A C 1
ATOM 510 O O . LEU A 1 73 ? 8.643 -4.361 -4.971 1.00 95.31 73 LEU A O 1
ATOM 514 N N . SER A 1 74 ? 9.789 -3.107 -6.445 1.00 95.12 74 SER A N 1
ATOM 515 C CA . SER A 1 74 ? 9.129 -1.833 -6.158 1.00 95.12 74 SER A CA 1
ATOM 516 C C . SER A 1 74 ? 9.395 -0.818 -7.272 1.00 95.12 74 SER A C 1
ATOM 518 O O . SER A 1 74 ? 10.265 -1.026 -8.119 1.00 95.12 74 SER A O 1
ATOM 520 N N . PHE A 1 75 ? 8.684 0.313 -7.254 1.00 95.62 75 PHE A N 1
ATOM 52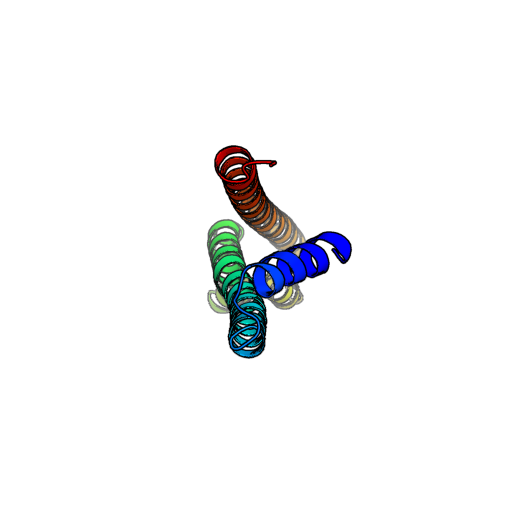1 C CA . PHE A 1 75 ? 8.957 1.424 -8.172 1.00 95.62 75 PHE A CA 1
ATOM 522 C C . PHE A 1 75 ? 10.392 1.953 -8.030 1.00 95.62 75 PHE A C 1
ATOM 524 O O . PHE A 1 75 ? 11.067 2.202 -9.025 1.00 95.62 75 PHE A O 1
ATOM 531 N N . ASN A 1 76 ? 10.895 2.061 -6.797 1.00 96.12 76 ASN A N 1
ATOM 532 C CA . ASN A 1 76 ? 12.272 2.483 -6.547 1.00 96.12 76 ASN A CA 1
ATOM 533 C C . ASN A 1 76 ? 13.288 1.476 -7.110 1.00 96.12 76 ASN A C 1
ATOM 535 O O . ASN A 1 76 ? 14.294 1.871 -7.695 1.00 96.12 76 ASN A O 1
ATOM 539 N N . ASP A 1 77 ? 13.007 0.177 -6.993 1.00 96.62 77 ASP A N 1
ATOM 540 C CA . ASP A 1 77 ? 13.863 -0.861 -7.572 1.00 96.62 77 ASP A CA 1
ATOM 541 C C . ASP A 1 77 ? 13.837 -0.834 -9.102 1.00 96.62 77 ASP A C 1
ATOM 543 O O . ASP A 1 77 ? 14.877 -1.037 -9.722 1.00 96.62 77 ASP A O 1
ATOM 547 N N . ALA A 1 78 ? 12.702 -0.499 -9.726 1.00 96.00 78 ALA A N 1
ATOM 548 C CA . ALA A 1 78 ? 12.648 -0.236 -11.164 1.00 96.00 78 ALA A CA 1
ATOM 549 C C . ALA A 1 78 ? 13.507 0.971 -11.553 1.00 96.00 78 ALA A C 1
ATOM 551 O O . ALA A 1 78 ? 14.309 0.867 -12.477 1.00 96.00 78 ALA A O 1
ATOM 552 N N . VAL A 1 79 ? 13.414 2.088 -10.823 1.00 96.50 79 VAL A N 1
ATOM 553 C CA . VAL A 1 79 ? 14.265 3.267 -11.061 1.00 96.50 79 VAL A CA 1
ATOM 554 C C . VAL A 1 79 ? 15.746 2.896 -11.020 1.00 96.50 79 VAL A C 1
ATOM 556 O O . VAL A 1 79 ? 16.487 3.248 -11.939 1.00 96.50 79 VAL A O 1
ATOM 559 N N . ASN A 1 80 ? 16.165 2.135 -10.007 1.00 96.56 80 ASN A N 1
ATOM 560 C CA . ASN A 1 80 ? 17.548 1.684 -9.862 1.00 96.56 80 ASN A CA 1
ATOM 561 C C . ASN A 1 80 ? 17.962 0.701 -10.967 1.00 96.56 80 ASN A C 1
ATOM 563 O O . ASN A 1 80 ? 19.025 0.865 -11.564 1.00 96.56 80 ASN A O 1
ATOM 567 N N . ALA A 1 81 ? 17.112 -0.276 -11.295 1.00 94.62 81 ALA A N 1
ATOM 568 C CA . ALA A 1 81 ? 17.386 -1.284 -12.319 1.00 94.62 81 ALA A CA 1
ATOM 569 C C . ALA A 1 81 ? 17.495 -0.692 -13.735 1.00 94.62 81 ALA A C 1
ATOM 571 O O . ALA A 1 81 ? 18.212 -1.233 -14.575 1.00 94.62 81 ALA A O 1
ATOM 572 N N . MET A 1 82 ? 16.816 0.429 -14.003 1.00 94.44 82 MET A N 1
ATOM 573 C CA . MET A 1 82 ? 16.865 1.116 -15.297 1.00 94.44 82 MET A CA 1
ATOM 574 C C . MET A 1 82 ? 18.005 2.144 -15.401 1.00 94.44 82 MET A C 1
ATOM 576 O O . MET A 1 82 ? 18.272 2.629 -16.500 1.00 94.44 82 MET A O 1
ATOM 580 N N . GLN A 1 83 ? 18.700 2.493 -14.305 1.00 94.12 83 GLN A N 1
ATOM 581 C CA . GLN A 1 83 ? 19.816 3.454 -14.338 1.00 94.12 83 GLN A CA 1
ATOM 582 C C . GLN A 1 83 ? 20.894 3.158 -15.396 1.00 94.12 83 GLN A C 1
ATOM 584 O O . GLN A 1 83 ? 21.256 4.109 -16.094 1.00 94.12 83 GLN A O 1
ATOM 589 N N . PRO A 1 84 ? 21.397 1.912 -15.543 1.00 92.44 84 PRO A N 1
ATOM 590 C CA . PRO A 1 84 ? 22.459 1.599 -16.499 1.00 92.44 84 PRO A CA 1
ATOM 591 C C . PRO A 1 84 ? 21.973 1.484 -17.952 1.00 92.44 84 PRO A C 1
ATOM 593 O O . PRO A 1 84 ? 22.797 1.311 -18.849 1.00 92.44 84 PRO A O 1
ATOM 596 N N . LEU A 1 85 ? 20.661 1.543 -18.207 1.00 90.12 85 LEU A N 1
ATOM 597 C CA . LEU A 1 85 ? 20.109 1.389 -19.551 1.00 90.12 85 LEU A CA 1
ATOM 598 C C . LEU A 1 85 ? 20.163 2.699 -20.344 1.00 90.12 85 LEU A C 1
ATOM 600 O O . LEU A 1 85 ? 20.001 3.793 -19.802 1.00 90.12 85 LEU A O 1
ATOM 604 N N . ALA A 1 86 ? 20.346 2.565 -21.656 1.00 92.38 86 ALA A N 1
ATOM 605 C CA . ALA A 1 86 ? 20.292 3.681 -22.587 1.00 92.38 86 ALA A CA 1
ATOM 606 C C . ALA A 1 86 ? 18.846 4.117 -22.876 1.00 92.38 86 ALA A C 1
ATOM 608 O O . ALA A 1 86 ? 17.889 3.337 -22.795 1.00 92.38 86 ALA A O 1
ATOM 609 N N . GLU A 1 87 ? 18.698 5.376 -23.277 1.00 92.62 87 GLU A N 1
ATOM 610 C CA . GLU A 1 87 ? 17.456 5.861 -23.874 1.00 92.62 87 GLU A CA 1
ATOM 611 C C . GLU A 1 87 ? 17.245 5.251 -25.275 1.00 92.62 87 GLU A C 1
ATOM 613 O O . GLU A 1 87 ? 18.225 4.953 -25.963 1.00 92.62 87 GLU A O 1
ATOM 618 N N . PRO A 1 88 ? 15.990 5.055 -25.728 1.00 91.81 88 PRO A N 1
ATOM 619 C CA . PRO A 1 88 ? 14.730 5.438 -25.078 1.00 91.81 88 PRO A CA 1
ATOM 620 C C . PRO A 1 88 ? 14.135 4.354 -24.159 1.00 91.81 88 PRO A C 1
ATOM 622 O O . PRO A 1 88 ? 13.065 4.548 -23.588 1.00 91.81 88 PRO A O 1
ATOM 625 N N . ILE A 1 89 ? 14.788 3.193 -24.031 1.00 92.00 89 ILE A N 1
ATOM 626 C CA . ILE A 1 89 ? 14.247 2.044 -23.285 1.00 92.00 89 ILE A CA 1
ATOM 627 C C . ILE A 1 89 ? 14.031 2.411 -21.817 1.00 92.00 89 ILE A C 1
ATOM 629 O O . ILE A 1 89 ? 12.978 2.119 -21.252 1.00 92.00 89 ILE A O 1
ATOM 633 N N . LYS A 1 90 ? 15.008 3.097 -21.216 1.00 94.31 90 LYS A N 1
ATOM 634 C CA . LYS A 1 90 ? 14.932 3.571 -19.834 1.00 94.31 90 LYS A CA 1
ATOM 635 C C . LYS A 1 90 ? 13.671 4.401 -19.580 1.00 94.31 90 LYS A C 1
ATOM 637 O O . LYS A 1 90 ? 12.876 4.032 -18.718 1.00 94.31 90 LYS A O 1
ATOM 642 N N . SER A 1 91 ? 13.459 5.489 -20.322 1.00 94.88 91 SER A N 1
ATOM 643 C CA . SER A 1 91 ? 12.285 6.351 -20.124 1.00 94.88 91 SER A CA 1
ATOM 644 C C . SER A 1 91 ? 10.958 5.639 -20.397 1.00 94.88 91 SER A C 1
ATOM 646 O O . SER A 1 91 ? 9.998 5.856 -19.659 1.00 94.88 91 SER A O 1
ATOM 648 N N . GLN A 1 92 ? 10.897 4.742 -21.386 1.00 94.38 92 GLN A N 1
ATOM 649 C CA . GLN A 1 92 ? 9.686 3.964 -21.677 1.00 94.38 92 GLN A CA 1
ATOM 650 C C . GLN A 1 92 ? 9.293 3.041 -20.519 1.00 94.38 92 GLN A C 1
ATOM 652 O O . GLN A 1 92 ? 8.134 3.037 -20.096 1.00 94.38 92 GLN A O 1
ATOM 657 N N . VAL A 1 93 ? 10.255 2.294 -19.971 1.00 94.94 93 VAL A N 1
ATOM 658 C CA . VAL A 1 93 ? 9.996 1.388 -18.844 1.00 94.94 93 VAL A CA 1
ATOM 659 C C . VAL A 1 93 ? 9.648 2.178 -17.586 1.00 94.94 93 VAL A C 1
ATOM 661 O O . VAL A 1 93 ? 8.724 1.799 -16.873 1.00 94.94 93 VAL A O 1
ATOM 664 N N . LEU A 1 94 ? 10.328 3.299 -17.322 1.00 96.56 94 LEU A N 1
ATOM 665 C CA . LEU A 1 94 ? 10.032 4.137 -16.156 1.00 96.56 94 LEU A CA 1
ATOM 666 C C . LEU A 1 94 ? 8.646 4.782 -16.228 1.00 96.56 94 LEU A C 1
ATOM 668 O O . LEU A 1 94 ? 7.938 4.781 -15.224 1.00 96.56 94 LEU A O 1
ATOM 672 N N . ALA A 1 95 ? 8.218 5.247 -17.404 1.00 96.81 95 ALA A N 1
ATOM 673 C CA . ALA A 1 95 ? 6.862 5.760 -17.595 1.00 96.81 95 ALA A CA 1
ATOM 674 C C . ALA A 1 95 ? 5.807 4.678 -17.309 1.00 96.81 95 ALA A C 1
ATOM 676 O O . ALA A 1 95 ? 4.807 4.927 -16.635 1.00 96.81 95 ALA A O 1
ATOM 677 N N . LYS A 1 96 ? 6.052 3.443 -17.762 1.00 96.56 96 LYS A N 1
ATOM 678 C CA . LYS A 1 96 ? 5.171 2.304 -17.477 1.00 96.56 96 LYS A CA 1
ATOM 679 C C . LYS A 1 96 ? 5.208 1.869 -16.013 1.00 96.56 96 LYS A C 1
ATOM 681 O O . LYS A 1 96 ? 4.172 1.497 -15.467 1.00 96.56 96 LYS A O 1
ATOM 686 N N . ALA A 1 97 ? 6.361 1.957 -15.359 1.00 96.94 97 ALA A N 1
ATOM 687 C CA . ALA A 1 97 ? 6.496 1.698 -13.931 1.00 96.94 97 ALA A CA 1
ATOM 688 C C . ALA A 1 97 ? 5.709 2.720 -13.092 1.00 96.94 97 ALA A C 1
ATOM 690 O O . ALA A 1 97 ? 5.037 2.337 -12.135 1.00 96.94 97 ALA A O 1
ATOM 691 N N . GLU A 1 98 ? 5.750 4.001 -13.467 1.00 97.44 98 GLU A N 1
ATOM 692 C CA . GLU A 1 98 ? 4.990 5.072 -12.812 1.00 97.44 98 GLU A CA 1
ATOM 693 C C . GLU A 1 98 ? 3.477 4.871 -12.983 1.00 97.44 98 GLU A C 1
ATOM 695 O O . GLU A 1 98 ? 2.719 4.971 -12.011 1.00 97.44 98 GLU A O 1
ATOM 700 N N . GLU A 1 99 ? 3.039 4.514 -14.195 1.00 97.75 99 GLU A N 1
ATOM 701 C CA . GLU A 1 99 ? 1.646 4.170 -14.499 1.00 97.75 99 GLU A CA 1
ATOM 702 C C . GLU A 1 99 ? 1.177 2.978 -13.647 1.00 97.75 99 GLU A C 1
ATOM 704 O O . GLU A 1 99 ? 0.148 3.058 -12.969 1.00 97.75 99 GLU A O 1
ATOM 709 N N . ALA A 1 100 ? 1.962 1.896 -13.615 1.00 97.75 100 ALA A N 1
ATOM 710 C CA . ALA A 1 100 ? 1.683 0.700 -12.823 1.00 97.75 100 ALA A CA 1
ATOM 711 C C . ALA A 1 100 ? 1.602 1.004 -11.319 1.00 97.75 100 ALA A C 1
ATOM 713 O O . ALA A 1 100 ? 0.679 0.548 -10.639 1.00 97.75 100 ALA A O 1
ATOM 714 N N . PHE A 1 101 ? 2.539 1.799 -10.794 1.00 97.44 101 PHE A N 1
ATOM 715 C CA . PHE A 1 101 ? 2.569 2.193 -9.386 1.00 97.44 101 PHE A CA 1
ATOM 716 C C . PHE A 1 101 ? 1.356 3.050 -9.016 1.00 97.44 101 PHE A C 1
ATOM 718 O O . PHE A 1 101 ? 0.651 2.754 -8.050 1.00 97.44 101 PHE A O 1
ATOM 725 N N . THR A 1 102 ? 1.055 4.064 -9.827 1.00 97.94 102 THR A N 1
ATOM 726 C CA . THR A 1 102 ? -0.102 4.943 -9.625 1.00 97.94 102 THR A CA 1
ATOM 727 C C . THR A 1 102 ? -1.407 4.159 -9.671 1.00 97.94 102 THR A C 1
ATOM 729 O O . THR A 1 102 ? -2.279 4.344 -8.820 1.00 97.94 102 THR A O 1
ATOM 732 N N . ARG A 1 103 ? -1.544 3.234 -10.625 1.00 97.81 103 ARG A N 1
ATOM 733 C CA . ARG A 1 103 ? -2.734 2.392 -10.745 1.00 97.81 103 ARG A CA 1
ATOM 734 C C . ARG A 1 103 ? -2.897 1.456 -9.548 1.00 97.81 103 ARG A C 1
ATOM 736 O O . ARG A 1 103 ? -4.008 1.330 -9.034 1.00 97.81 103 ARG A O 1
ATOM 743 N N . ALA A 1 104 ? -1.811 0.850 -9.070 1.00 97.38 104 ALA A N 1
ATOM 744 C CA . ALA A 1 104 ? -1.830 0.046 -7.853 1.00 97.38 104 ALA A CA 1
ATOM 745 C C . ALA A 1 104 ? -2.269 0.884 -6.637 1.00 97.38 104 ALA A C 1
ATOM 747 O O . ALA A 1 104 ? -3.164 0.465 -5.901 1.00 97.38 104 ALA A O 1
ATOM 748 N N . LEU A 1 105 ? -1.728 2.098 -6.470 1.00 97.44 105 LEU A N 1
ATOM 749 C CA . LEU A 1 105 ? -2.133 3.021 -5.404 1.00 97.44 105 LEU A CA 1
ATOM 750 C C . LEU A 1 105 ? -3.614 3.406 -5.486 1.00 97.44 105 LEU A C 1
ATOM 752 O O . LEU A 1 105 ? -4.300 3.402 -4.466 1.00 97.44 105 LEU A O 1
ATOM 756 N N . GLN A 1 106 ? -4.131 3.697 -6.681 1.00 98.19 106 GLN A N 1
ATOM 757 C CA . GLN A 1 106 ? -5.549 4.009 -6.885 1.00 98.19 106 GLN A CA 1
ATOM 758 C C . GLN A 1 106 ? -6.455 2.836 -6.495 1.00 98.19 106 GLN A C 1
ATOM 760 O O . GLN A 1 106 ? -7.483 3.045 -5.853 1.00 98.19 106 GLN A O 1
ATOM 765 N N . CYS A 1 107 ? -6.072 1.600 -6.831 1.00 97.94 107 CYS A N 1
ATOM 766 C CA . CYS A 1 107 ? -6.805 0.408 -6.408 1.00 97.94 107 CYS A CA 1
ATOM 767 C C . CYS A 1 107 ? -6.823 0.262 -4.880 1.00 97.94 107 CYS A C 1
ATOM 769 O O . CYS A 1 107 ? -7.886 0.034 -4.305 1.00 97.94 107 CYS A O 1
ATOM 771 N N . ILE A 1 108 ? -5.679 0.445 -4.211 1.00 97.19 108 ILE A N 1
ATOM 772 C CA . ILE A 1 108 ? -5.610 0.408 -2.743 1.00 97.19 108 ILE A CA 1
ATOM 773 C C . ILE A 1 108 ? -6.451 1.527 -2.118 1.00 97.19 108 ILE A C 1
ATOM 775 O O . ILE A 1 108 ? -7.198 1.274 -1.173 1.00 97.19 108 ILE A O 1
ATOM 779 N N . ALA A 1 109 ? -6.401 2.739 -2.672 1.00 96.75 109 ALA A N 1
ATOM 780 C CA . ALA A 1 109 ? -7.220 3.858 -2.219 1.00 96.75 109 ALA A CA 1
ATOM 781 C C . ALA A 1 109 ? -8.724 3.573 -2.376 1.00 96.75 109 ALA A C 1
ATOM 783 O O . ALA A 1 109 ? -9.499 3.879 -1.473 1.00 96.75 109 ALA A O 1
ATOM 784 N N . ALA A 1 110 ? -9.142 2.939 -3.476 1.00 97.94 110 ALA A N 1
ATOM 785 C CA . ALA A 1 110 ? -10.531 2.540 -3.691 1.00 97.94 110 ALA A CA 1
ATOM 786 C C . ALA A 1 110 ? -10.997 1.481 -2.677 1.00 97.94 110 ALA A C 1
ATOM 788 O O . ALA A 1 110 ? -12.103 1.582 -2.148 1.00 97.94 110 ALA A O 1
ATOM 789 N N . ILE A 1 111 ? -10.145 0.499 -2.357 1.00 96.75 111 ILE A N 1
ATOM 790 C CA . ILE A 1 111 ? -10.427 -0.501 -1.316 1.00 96.75 111 ILE A CA 1
ATOM 791 C C . ILE A 1 111 ? -10.557 0.177 0.051 1.00 96.75 111 ILE A C 1
ATOM 793 O O . ILE A 1 111 ? -11.525 -0.069 0.768 1.00 96.75 111 ILE A O 1
ATOM 797 N N . ALA A 1 112 ? -9.627 1.069 0.399 1.00 93.88 112 ALA A N 1
ATOM 798 C CA . ALA A 1 112 ? -9.681 1.818 1.650 1.00 93.88 112 ALA A CA 1
ATOM 799 C C . ALA A 1 112 ? -10.960 2.667 1.748 1.00 93.88 112 ALA A C 1
ATOM 801 O O . ALA A 1 112 ? -11.643 2.631 2.771 1.00 93.88 112 ALA A O 1
ATOM 802 N N . ALA A 1 113 ? -11.332 3.359 0.667 1.00 96.25 113 ALA A N 1
ATOM 803 C CA . ALA A 1 113 ? -12.568 4.130 0.590 1.00 96.25 113 ALA A CA 1
ATOM 804 C C . ALA A 1 113 ? -13.812 3.246 0.777 1.00 96.25 113 ALA A C 1
ATOM 806 O O . ALA A 1 113 ? -14.710 3.609 1.537 1.00 96.25 113 ALA A O 1
ATOM 807 N N . LEU A 1 114 ? -13.852 2.065 0.151 1.00 96.88 114 LEU A N 1
ATOM 808 C CA . LEU A 1 114 ? -14.941 1.105 0.332 1.00 96.88 114 LEU A CA 1
ATOM 809 C C . LEU A 1 114 ? -15.042 0.633 1.789 1.00 96.88 114 LEU A C 1
ATOM 811 O O . LEU A 1 114 ? -16.133 0.643 2.356 1.00 96.88 114 LEU A O 1
ATOM 815 N N . CYS A 1 115 ? -13.919 0.285 2.422 1.00 93.69 115 CYS A N 1
ATOM 816 C CA . CYS A 1 115 ? -13.886 -0.078 3.840 1.00 93.69 115 CYS A CA 1
ATOM 817 C C . CYS A 1 115 ? -14.413 1.059 4.729 1.00 93.69 115 CYS A C 1
ATOM 819 O O . CYS A 1 115 ? -15.222 0.817 5.625 1.00 93.69 115 CYS A O 1
ATOM 821 N N . SER A 1 116 ? -14.019 2.309 4.460 1.00 91.75 116 SER A N 1
ATOM 822 C CA . SER A 1 116 ? -14.539 3.476 5.182 1.00 91.75 116 SER A CA 1
ATOM 823 C C . SER A 1 116 ? -16.047 3.665 4.993 1.00 91.75 116 SER A C 1
ATOM 825 O O . SER A 1 116 ? -16.742 3.960 5.962 1.00 91.75 116 SER A O 1
ATOM 827 N N . LEU A 1 117 ? -16.57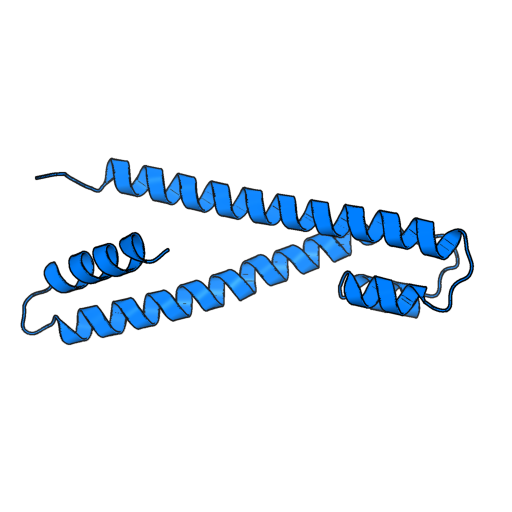5 3.459 3.782 1.00 95.56 117 LEU A N 1
ATOM 828 C CA . LEU A 1 117 ? -18.015 3.538 3.512 1.00 95.56 117 LEU A CA 1
ATOM 829 C C . LEU A 1 117 ? -18.800 2.446 4.246 1.00 95.56 117 LEU A C 1
ATOM 831 O O . LEU A 1 117 ? -19.854 2.730 4.814 1.00 95.56 117 LEU A O 1
ATOM 835 N N . VAL A 1 118 ? -18.277 1.217 4.285 1.00 95.50 118 VAL A N 1
ATOM 836 C CA . VAL A 1 118 ? -18.877 0.114 5.053 1.00 95.50 118 VAL A CA 1
ATOM 837 C C . VAL A 1 118 ? -18.922 0.464 6.541 1.00 95.50 118 VAL A C 1
ATOM 839 O O . VAL A 1 118 ? -19.978 0.344 7.162 1.00 95.50 118 VAL A O 1
ATOM 842 N N . MET A 1 119 ? -17.820 0.974 7.100 1.00 90.25 119 MET A N 1
ATOM 843 C CA . MET A 1 119 ? -17.766 1.421 8.497 1.00 90.25 119 MET A CA 1
ATOM 844 C C . MET A 1 119 ? -18.757 2.557 8.775 1.00 90.25 119 MET A C 1
ATOM 846 O O . MET A 1 119 ? -19.477 2.512 9.769 1.00 90.25 119 MET A O 1
ATOM 850 N N . ALA A 1 120 ? -18.857 3.545 7.883 1.00 90.81 120 ALA A N 1
ATOM 851 C CA . ALA A 1 120 ? -19.824 4.632 8.011 1.00 90.81 120 ALA A CA 1
ATOM 852 C C . ALA A 1 120 ? -21.273 4.112 8.003 1.00 90.81 120 ALA A C 1
ATOM 854 O O . ALA A 1 120 ? -22.069 4.492 8.862 1.00 90.81 120 ALA A O 1
ATOM 855 N N . ALA A 1 121 ? -21.609 3.198 7.089 1.00 93.88 121 ALA A N 1
ATOM 856 C CA . ALA A 1 121 ? -22.933 2.583 7.018 1.00 93.88 121 ALA A CA 1
ATOM 857 C C . ALA A 1 121 ? -23.262 1.760 8.276 1.00 93.88 121 ALA A C 1
ATOM 859 O O . ALA A 1 121 ? -24.387 1.818 8.777 1.00 93.88 121 ALA A O 1
ATOM 860 N N . MET A 1 122 ? -22.285 1.027 8.820 1.00 91.88 122 MET A N 1
ATOM 861 C CA . MET A 1 122 ? -22.438 0.315 10.090 1.00 91.88 122 MET A CA 1
ATOM 862 C C . MET A 1 122 ? -22.709 1.287 11.239 1.00 91.88 122 MET A C 1
ATOM 864 O O . MET A 1 122 ? -23.675 1.094 11.974 1.00 91.88 122 MET A O 1
ATOM 868 N N . THR A 1 123 ? -21.926 2.359 11.361 1.00 88.44 123 THR A N 1
ATOM 869 C CA . THR A 1 123 ? -22.140 3.382 12.393 1.00 88.44 123 THR A CA 1
ATOM 870 C C . THR A 1 123 ? -23.537 3.988 12.290 1.00 88.44 123 THR A C 1
ATOM 872 O O . THR A 1 123 ? -24.246 4.023 13.289 1.00 88.44 123 THR A O 1
ATOM 875 N N . LEU A 1 124 ? -23.990 4.370 11.091 1.00 89.94 124 LEU A N 1
ATOM 876 C CA . LEU A 1 124 ? -25.343 4.906 10.886 1.00 89.94 124 LEU A CA 1
ATOM 877 C C . LEU A 1 124 ? -26.449 3.918 11.288 1.00 89.94 124 LEU A C 1
ATOM 879 O O . LEU A 1 124 ? -27.501 4.333 11.766 1.00 89.94 124 LEU A O 1
ATOM 883 N N . LYS A 1 125 ? -26.227 2.612 11.101 1.00 91.62 125 LYS A N 1
ATOM 884 C CA . LYS A 1 125 ? -27.213 1.576 11.430 1.00 91.62 125 LYS A CA 1
ATOM 885 C C . LYS A 1 125 ? -27.239 1.219 12.920 1.00 91.62 125 LYS A C 1
ATOM 887 O O . LYS A 1 125 ? -28.304 0.907 13.450 1.00 91.62 125 LYS A O 1
ATOM 892 N N . PHE A 1 126 ? -26.080 1.197 13.578 1.00 85.62 126 PHE A N 1
ATOM 893 C CA . PHE A 1 126 ? -25.930 0.665 14.938 1.00 85.62 126 PHE A CA 1
ATOM 894 C C . PHE A 1 126 ? -25.833 1.737 16.023 1.00 85.62 126 PHE A C 1
ATOM 896 O O . PHE A 1 126 ? -26.167 1.454 17.175 1.00 85.62 126 PHE A O 1
ATOM 903 N N . LEU A 1 127 ? -25.429 2.963 15.683 1.00 78.56 127 LEU A N 1
ATOM 904 C CA . LEU A 1 127 ? -25.395 4.069 16.630 1.00 78.56 127 LEU A CA 1
ATOM 905 C C . LEU A 1 127 ? -26.826 4.562 16.886 1.00 78.56 127 LEU A C 1
ATOM 907 O O . LEU A 1 127 ? -27.349 5.431 16.191 1.00 78.56 127 LEU A O 1
ATOM 911 N N . LYS A 1 128 ? -27.484 3.989 17.899 1.00 66.69 128 LYS A N 1
ATOM 912 C CA . LYS A 1 128 ? -28.720 4.555 18.447 1.00 66.69 128 LYS A CA 1
ATOM 913 C C . LYS A 1 128 ? -28.354 5.800 19.246 1.00 66.69 128 LYS A C 1
ATOM 915 O O . LYS A 1 128 ? -27.905 5.682 20.382 1.00 66.69 128 LYS A O 1
ATOM 920 N N . VAL A 1 129 ? -28.553 6.973 18.650 1.00 59.03 129 VAL A N 1
ATOM 921 C CA . VAL A 1 129 ? -28.550 8.241 19.386 1.00 59.03 129 VAL A CA 1
ATOM 922 C C . VAL A 1 129 ? -29.693 8.163 20.401 1.00 59.03 129 VAL A C 1
ATOM 924 O O . VAL A 1 129 ? -30.859 8.072 20.015 1.00 59.03 129 VAL A O 1
ATOM 927 N N . LYS A 1 130 ? -29.347 8.086 21.684 1.00 45.66 130 LYS A N 1
ATOM 928 C CA . LYS A 1 130 ? -30.266 8.253 22.809 1.00 45.66 130 LYS A CA 1
ATOM 929 C C . LYS A 1 130 ? -29.956 9.577 23.478 1.00 45.66 130 LYS A C 1
ATOM 931 O O . LYS A 1 130 ? -28.748 9.871 23.605 1.00 45.66 130 LYS A O 1
#

Secondary structure (DSSP, 8-state):
-HHHHHHHHHHHHHTS-GGGHHHHHHHHHHHHHHHHHHHHHHHHHHHHHHHHHHGGGGSPTT--HHHHHHHTT-HHHHHHHHTTSPTTHHHHHHHHHHHHHHHHHHHHHHHHHHHHHHHHHHHHHH----

Radius of gyration: 22.2 Å; chains: 1; bounding box: 53×26×63 Å

Foldseek 3Di:
DPPPLVVVLCVQLVVDDPVCSVVSNVVSVVCVVVVVVCLCVVLVVQLLVQLLVQLLVQADPPDDPVLNVQCSRALVSVLVSLVVPDPPSSVSSNVSSVVSNVVSVVVSVVVVVVVVVVVVVCCVVPPDDD

pLDDT: mean 91.44, std 8.48, range [45.66, 98.19]

Sequence (130 aa):
MAPIFTVATEMIIGSAPPERAGSAAAMSETCGELGGALGIAILGSLGIMLYRYLIADAFPDGMSAEVMAHAKLSFNDAVNAMQPLAEPIKSQVLAKAEEAFTRALQCIAAIAALCSLVMAAMTLKFLKVK